Protein AF-A0A662M9H5-F1 (afdb_monomer)

Structure (mmCIF, N/CA/C/O backbone):
data_AF-A0A662M9H5-F1
#
_entry.id   AF-A0A662M9H5-F1
#
loop_
_atom_site.group_PDB
_atom_site.id
_atom_site.type_symbol
_atom_site.label_atom_id
_atom_site.label_alt_id
_atom_site.label_comp_id
_atom_site.label_asym_id
_atom_site.label_entity_id
_atom_site.label_seq_id
_atom_site.pdbx_PDB_ins_code
_atom_site.Cartn_x
_atom_site.Cartn_y
_atom_site.Cartn_z
_atom_site.occupancy
_atom_site.B_iso_or_equiv
_atom_site.auth_seq_id
_atom_site.auth_comp_id
_atom_site.auth_asym_id
_atom_site.auth_atom_id
_atom_site.pdbx_PDB_model_num
ATOM 1 N N . ALA A 1 1 ? -0.185 3.214 1.252 1.00 88.69 1 ALA A N 1
ATOM 2 C CA . ALA A 1 1 ? -0.942 2.460 0.224 1.00 88.69 1 ALA A CA 1
ATOM 3 C C . ALA A 1 1 ? -0.053 1.812 -0.846 1.00 88.69 1 ALA A C 1
ATOM 5 O O . ALA A 1 1 ? -0.067 0.594 -0.949 1.00 88.69 1 ALA A O 1
ATOM 6 N N . LYS A 1 2 ? 0.739 2.577 -1.619 1.00 91.50 2 LYS A N 1
ATOM 7 C CA . LYS A 1 2 ? 1.490 2.060 -2.788 1.00 91.50 2 LYS A CA 1
ATOM 8 C C . LYS A 1 2 ? 2.374 0.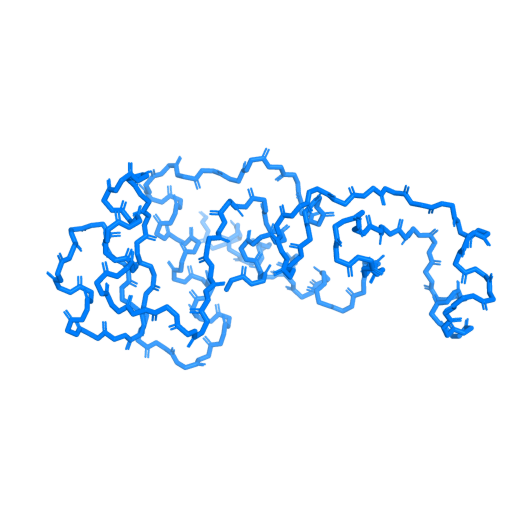839 -2.497 1.00 91.50 2 LYS A C 1
ATOM 10 O O . LYS A 1 2 ? 2.276 -0.153 -3.206 1.00 91.50 2 LYS A O 1
ATOM 15 N N . MET A 1 3 ? 3.177 0.889 -1.430 1.00 90.81 3 MET A N 1
ATOM 16 C CA . MET A 1 3 ? 4.063 -0.221 -1.045 1.00 90.81 3 MET A CA 1
ATOM 17 C C . MET A 1 3 ? 3.279 -1.485 -0.679 1.00 90.81 3 MET A C 1
ATOM 19 O O . MET A 1 3 ? 3.651 -2.565 -1.105 1.00 90.81 3 MET A O 1
ATOM 23 N N . LEU A 1 4 ? 2.157 -1.362 0.035 1.00 92.12 4 LEU A N 1
ATOM 24 C CA . LEU A 1 4 ? 1.312 -2.513 0.374 1.00 92.12 4 LEU A CA 1
ATOM 25 C C . LEU A 1 4 ? 0.696 -3.159 -0.875 1.00 92.12 4 LEU A C 1
ATOM 27 O O . LEU A 1 4 ? 0.704 -4.377 -0.994 1.00 92.12 4 LEU A O 1
ATOM 31 N N . ARG A 1 5 ? 0.245 -2.357 -1.848 1.00 92.81 5 ARG A N 1
ATOM 32 C CA . ARG A 1 5 ? -0.224 -2.888 -3.140 1.00 92.81 5 ARG A CA 1
ATOM 33 C C . ARG A 1 5 ? 0.902 -3.591 -3.893 1.00 92.81 5 ARG A C 1
ATOM 35 O O . ARG A 1 5 ? 0.720 -4.712 -4.349 1.00 92.81 5 ARG A O 1
ATOM 42 N N . MET A 1 6 ? 2.097 -2.994 -3.934 1.00 90.19 6 MET A N 1
ATOM 43 C CA . MET A 1 6 ? 3.282 -3.648 -4.507 1.00 90.19 6 MET A CA 1
ATOM 44 C C . MET A 1 6 ? 3.606 -4.977 -3.829 1.00 90.19 6 MET A C 1
ATOM 46 O O . MET A 1 6 ? 4.123 -5.858 -4.496 1.00 90.19 6 MET A O 1
ATOM 50 N N . LEU A 1 7 ? 3.326 -5.122 -2.534 1.00 89.75 7 LEU A N 1
ATOM 51 C CA . LEU A 1 7 ? 3.502 -6.374 -1.800 1.00 89.75 7 LEU A CA 1
ATOM 52 C C . LEU A 1 7 ? 2.384 -7.390 -2.053 1.00 89.75 7 LEU A C 1
ATOM 54 O O . LEU A 1 7 ? 2.494 -8.493 -1.548 1.00 89.75 7 LEU A O 1
ATOM 58 N N . GLY A 1 8 ? 1.332 -7.044 -2.798 1.00 89.25 8 GLY A N 1
ATOM 59 C CA . GLY A 1 8 ? 0.219 -7.947 -3.095 1.00 89.25 8 GLY A CA 1
ATOM 60 C C . GLY A 1 8 ? -0.971 -7.840 -2.142 1.00 89.25 8 GLY A C 1
ATOM 61 O O . GLY A 1 8 ? -1.844 -8.704 -2.166 1.00 89.25 8 GLY A O 1
ATOM 62 N N . TYR A 1 9 ? -1.041 -6.804 -1.298 1.00 91.62 9 TYR A N 1
ATOM 63 C CA . TYR A 1 9 ? -2.223 -6.552 -0.471 1.00 91.62 9 TYR A CA 1
ATOM 64 C C . TYR A 1 9 ? -3.294 -5.777 -1.243 1.00 91.62 9 TYR A C 1
ATOM 66 O O . TYR A 1 9 ? -3.003 -4.803 -1.947 1.00 91.62 9 TYR A O 1
ATOM 74 N N . VAL A 1 10 ? -4.558 -6.147 -1.034 1.00 91.56 10 VAL A N 1
ATOM 75 C CA . VAL A 1 10 ? -5.706 -5.357 -1.493 1.00 91.56 10 VAL A CA 1
ATOM 76 C C . VAL A 1 10 ? -5.859 -4.150 -0.576 1.00 91.56 10 VAL A C 1
ATOM 78 O O . VAL A 1 10 ? -6.139 -4.291 0.611 1.00 91.56 10 VAL A O 1
ATOM 81 N N . VAL A 1 11 ? -5.656 -2.949 -1.123 1.00 93.69 11 VAL A N 1
ATOM 82 C CA . VAL A 1 11 ? -5.674 -1.707 -0.338 1.00 93.69 11 VAL A CA 1
ATOM 83 C C . VAL A 1 11 ? -6.557 -0.663 -0.994 1.00 93.69 11 VAL A C 1
ATOM 85 O O . VAL A 1 11 ? -6.237 -0.149 -2.074 1.00 93.69 11 VAL A O 1
ATOM 88 N N . TYR A 1 12 ? -7.612 -0.281 -0.281 1.00 94.06 12 TYR A N 1
ATOM 89 C CA . TYR A 1 12 ? -8.358 0.938 -0.555 1.00 94.06 12 TYR A CA 1
ATOM 90 C C . TYR A 1 12 ? -7.616 2.145 0.025 1.00 94.06 12 TYR A C 1
ATOM 92 O O . TYR A 1 12 ? -7.106 2.103 1.142 1.00 94.06 12 TYR A O 1
ATOM 100 N N . TYR A 1 13 ? -7.509 3.205 -0.767 1.00 92.38 13 TYR A N 1
ATOM 101 C CA . TYR A 1 13 ? -6.970 4.485 -0.327 1.00 92.38 13 TYR A CA 1
ATOM 102 C C . TYR A 1 13 ? -7.557 5.572 -1.209 1.00 92.38 13 TYR A C 1
ATOM 104 O O . TYR A 1 13 ? -7.368 5.531 -2.426 1.00 92.38 13 TYR A O 1
ATOM 112 N N . ASP A 1 14 ? -8.193 6.541 -0.570 1.00 90.44 14 ASP A N 1
ATOM 113 C CA . ASP A 1 14 ? -8.634 7.781 -1.180 1.00 90.44 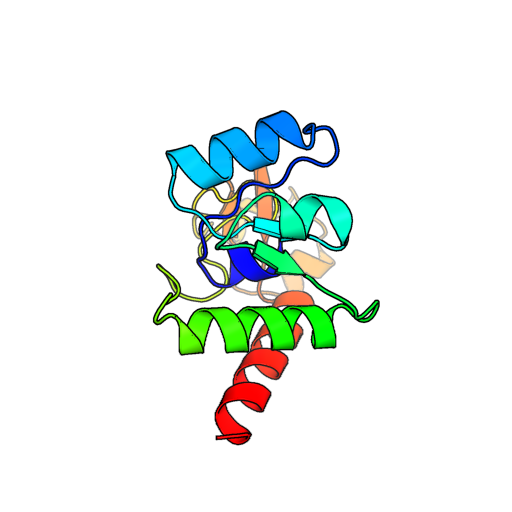14 ASP A CA 1
ATOM 114 C C . ASP A 1 14 ? -8.333 8.915 -0.196 1.00 90.44 14 ASP A C 1
ATOM 116 O O . ASP A 1 14 ? -8.713 8.854 0.972 1.00 90.44 14 ASP A O 1
ATOM 120 N N . SER A 1 15 ? -7.615 9.940 -0.657 1.00 88.88 15 SER A N 1
ATOM 121 C CA . SER A 1 15 ? -7.294 11.118 0.153 1.00 88.88 15 SER A CA 1
ATOM 122 C C . SER A 1 15 ? -8.503 12.025 0.400 1.00 88.88 15 SER A C 1
ATOM 124 O O . SER A 1 15 ? -8.385 12.982 1.157 1.00 88.88 15 SER A O 1
ATOM 126 N N . LYS A 1 16 ? -9.625 11.781 -0.287 1.00 93.25 16 LYS A N 1
ATOM 127 C CA . LYS A 1 16 ? -10.882 12.527 -0.165 1.00 93.25 16 LYS A CA 1
ATOM 128 C C . LYS A 1 16 ? -11.971 11.755 0.585 1.00 93.25 16 LYS A C 1
ATOM 130 O O . LYS A 1 16 ? -13.016 12.343 0.855 1.00 93.25 16 LYS A O 1
ATOM 135 N N . ALA A 1 17 ? -11.749 10.477 0.900 1.00 93.50 17 ALA A N 1
ATOM 136 C CA . ALA A 1 17 ? -12.712 9.685 1.655 1.00 93.50 17 ALA A CA 1
ATOM 137 C C . ALA A 1 17 ? -12.909 10.276 3.055 1.00 93.50 17 ALA A C 1
ATOM 139 O O . ALA A 1 17 ? -11.957 10.712 3.703 1.00 93.50 17 ALA A O 1
ATOM 140 N N . SER A 1 18 ? -14.156 10.273 3.519 1.00 95.81 18 SER A N 1
ATOM 141 C CA . SER A 1 18 ? -14.479 10.690 4.886 1.00 95.81 18 SER A CA 1
ATOM 142 C C . SER A 1 18 ? -14.177 9.580 5.895 1.00 95.81 18 SER A C 1
ATOM 144 O O . SER A 1 18 ? -14.233 8.395 5.563 1.00 95.81 18 SER A O 1
ATOM 146 N N . ASP A 1 19 ? -13.964 9.943 7.158 1.00 95.69 19 ASP A N 1
ATOM 147 C CA . ASP A 1 19 ? -13.809 8.985 8.262 1.00 95.69 19 ASP A CA 1
ATOM 148 C C . ASP A 1 19 ? -14.959 7.975 8.324 1.00 95.69 19 ASP A C 1
ATOM 150 O O . ASP A 1 19 ? -14.744 6.774 8.492 1.00 95.69 19 ASP A O 1
ATOM 154 N N . LYS A 1 20 ? -16.195 8.451 8.123 1.00 96.44 20 LYS A N 1
ATOM 155 C CA . LYS A 1 20 ? -17.390 7.603 8.089 1.00 96.44 20 LYS A CA 1
ATOM 156 C C . LYS A 1 20 ? -17.308 6.564 6.972 1.00 96.44 20 LYS A C 1
ATOM 158 O O . LYS A 1 20 ? -17.566 5.390 7.220 1.00 96.44 20 LYS A O 1
ATOM 163 N N . GLU A 1 21 ? -16.925 6.982 5.772 1.00 96.62 21 GLU A N 1
ATOM 164 C CA . GLU A 1 21 ? -16.775 6.091 4.620 1.00 96.62 21 GLU A CA 1
ATOM 165 C C . GLU A 1 21 ? -15.684 5.039 4.865 1.00 96.62 21 GLU A C 1
ATOM 167 O O . GLU A 1 21 ? -15.909 3.847 4.650 1.00 96.62 21 GLU A O 1
ATOM 172 N N . LEU A 1 22 ? -14.521 5.453 5.381 1.00 96.38 22 LEU A N 1
ATOM 173 C CA . LEU A 1 22 ? -13.430 4.536 5.714 1.00 96.38 22 LEU A CA 1
ATOM 174 C C . LEU A 1 22 ? -13.859 3.507 6.766 1.00 96.38 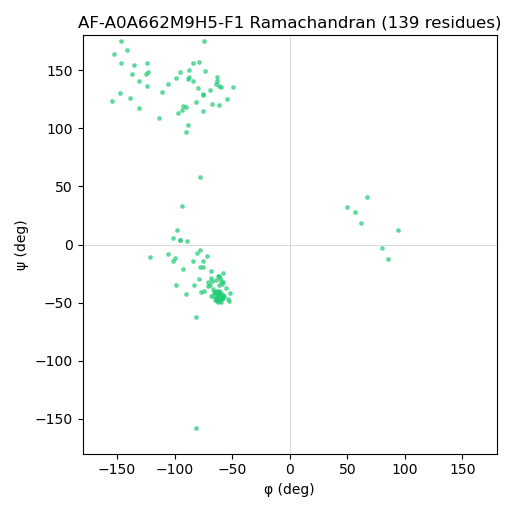22 LEU A C 1
ATOM 176 O O . LEU A 1 22 ? -13.538 2.324 6.631 1.00 96.38 22 LEU A O 1
ATOM 180 N N . LEU A 1 23 ? -14.621 3.921 7.782 1.00 96.81 23 LEU A N 1
ATOM 181 C CA . LEU A 1 23 ? -15.167 3.024 8.802 1.00 96.81 23 LEU A CA 1
ATOM 182 C C . LEU A 1 23 ? -16.197 2.049 8.224 1.00 96.81 23 LEU A C 1
ATOM 184 O O . LEU A 1 23 ? -16.155 0.860 8.542 1.00 96.81 23 LEU A O 1
ATOM 188 N N . GLU A 1 24 ? -17.113 2.526 7.380 1.00 96.88 24 GLU A N 1
ATOM 189 C CA . GLU A 1 24 ? -18.120 1.690 6.720 1.00 96.88 24 GLU A CA 1
ATOM 190 C C . GLU A 1 24 ? -17.466 0.629 5.832 1.00 96.88 24 GLU A C 1
ATOM 192 O O . GLU A 1 24 ? -17.798 -0.554 5.941 1.00 96.88 24 GLU A O 1
ATOM 197 N N . LEU A 1 25 ? -16.484 1.016 5.013 1.00 96.50 25 LEU A N 1
ATOM 198 C CA . LEU A 1 25 ? -15.720 0.089 4.177 1.00 96.50 25 LEU A CA 1
ATOM 199 C C . LEU A 1 25 ? -14.929 -0.914 5.025 1.00 96.50 25 LEU A C 1
ATOM 201 O O . LEU A 1 25 ? -14.977 -2.115 4.750 1.00 96.50 25 LEU A O 1
ATOM 205 N N . SER A 1 26 ? -14.251 -0.449 6.078 1.00 96.56 26 SER A N 1
ATOM 206 C CA . SER A 1 26 ? -13.462 -1.317 6.964 1.00 96.56 26 SER A CA 1
ATOM 207 C C . SER A 1 26 ? -14.340 -2.377 7.628 1.00 96.56 26 SER A C 1
ATOM 209 O O . SER A 1 26 ? -14.020 -3.563 7.584 1.00 96.56 26 SER A O 1
ATOM 211 N N . LYS A 1 27 ? -15.509 -1.980 8.144 1.00 96.62 27 LYS A N 1
ATOM 212 C CA . LYS A 1 27 ? -16.489 -2.901 8.738 1.00 96.62 27 LYS A CA 1
ATOM 213 C C . LYS A 1 27 ? -17.066 -3.865 7.703 1.00 96.62 27 LYS A C 1
ATOM 215 O O . LYS A 1 27 ? -17.084 -5.070 7.946 1.00 96.62 27 LYS A O 1
ATOM 220 N N . LYS A 1 28 ? -17.491 -3.354 6.541 1.00 97.12 28 LYS A N 1
ATOM 221 C CA . LYS A 1 28 ? -18.095 -4.148 5.458 1.00 97.12 28 LYS A CA 1
ATOM 222 C C . LYS A 1 28 ? -17.165 -5.258 4.975 1.00 97.12 28 LYS A C 1
ATOM 224 O O . LYS A 1 28 ? -17.605 -6.392 4.816 1.00 97.12 28 LYS A O 1
ATOM 229 N N . TYR A 1 29 ? -15.893 -4.939 4.754 1.00 95.12 29 TYR A N 1
ATOM 230 C CA . TYR A 1 29 ? -14.910 -5.889 4.229 1.00 95.12 29 TYR A CA 1
ATOM 231 C C . TYR A 1 29 ? -14.084 -6.580 5.317 1.00 95.12 29 TYR A C 1
ATOM 233 O O . TYR A 1 29 ? -13.182 -7.348 4.993 1.00 95.12 29 TYR A O 1
ATOM 241 N N . LYS A 1 30 ? -14.377 -6.321 6.601 1.00 94.31 30 LYS A N 1
ATOM 242 C CA . LYS A 1 30 ? -13.569 -6.772 7.748 1.00 94.31 30 LYS A CA 1
ATOM 243 C C . LYS A 1 30 ? -12.076 -6.437 7.577 1.00 94.31 30 LYS A C 1
ATOM 245 O O . LYS A 1 30 ? -11.219 -7.205 8.016 1.00 94.31 30 LYS A O 1
ATOM 250 N N . ALA A 1 31 ? -11.788 -5.321 6.907 1.00 95.00 31 ALA A N 1
ATOM 251 C CA . ALA A 1 31 ? -10.448 -4.887 6.534 1.00 95.00 31 ALA A CA 1
ATOM 252 C C . ALA A 1 31 ? -9.777 -4.138 7.688 1.00 95.00 31 ALA A C 1
ATOM 254 O O . ALA A 1 31 ? -10.461 -3.562 8.522 1.00 95.00 31 ALA A O 1
ATOM 255 N N . ILE A 1 32 ? -8.446 -4.107 7.720 1.00 96.25 32 ILE A N 1
ATOM 256 C CA . ILE A 1 32 ? -7.704 -3.319 8.712 1.00 96.25 32 ILE A CA 1
ATOM 257 C C . ILE A 1 32 ? -7.757 -1.840 8.338 1.00 96.25 32 ILE A C 1
ATOM 259 O O . ILE A 1 32 ? -7.402 -1.467 7.216 1.00 96.25 32 ILE A O 1
ATOM 263 N N . LEU A 1 33 ? -8.126 -0.994 9.300 1.00 96.81 33 LEU A N 1
ATOM 264 C CA . LEU A 1 33 ? -8.079 0.456 9.139 1.00 96.81 33 LEU A CA 1
ATOM 265 C C . LEU A 1 33 ? -6.701 0.978 9.548 1.00 96.81 33 LEU A C 1
ATOM 267 O O . LEU A 1 33 ? -6.395 1.100 10.729 1.00 96.81 33 LEU A O 1
ATOM 271 N N . ILE A 1 34 ? -5.856 1.300 8.574 1.00 95.94 34 ILE A N 1
ATOM 272 C CA . ILE A 1 34 ? -4.543 1.901 8.835 1.00 95.94 34 ILE A CA 1
ATOM 273 C C . ILE A 1 34 ? -4.687 3.420 8.787 1.00 95.94 34 ILE A C 1
ATOM 275 O O . ILE A 1 34 ? -5.040 3.971 7.745 1.00 95.94 34 ILE A O 1
ATOM 279 N N . THR A 1 35 ? -4.383 4.107 9.886 1.00 94.56 35 THR A N 1
ATOM 280 C CA . THR A 1 35 ? -4.522 5.567 9.966 1.00 94.56 35 THR A CA 1
ATOM 281 C C . THR A 1 35 ? -3.450 6.207 10.848 1.00 94.56 35 THR A C 1
ATOM 283 O O . THR A 1 35 ? -2.875 5.565 11.722 1.00 94.56 35 THR A O 1
ATOM 286 N N . ARG A 1 36 ? -3.174 7.492 10.610 1.00 92.81 36 ARG A N 1
ATOM 287 C CA . ARG A 1 36 ? -2.388 8.363 11.507 1.00 92.81 36 ARG A CA 1
ATOM 288 C C . ARG A 1 36 ? -3.278 9.288 12.340 1.00 92.81 36 ARG A C 1
ATOM 290 O O . ARG A 1 36 ? -2.771 10.169 13.021 1.00 92.81 36 ARG A O 1
ATOM 297 N N . ASP A 1 37 ? -4.590 9.122 12.253 1.00 94.12 37 ASP A N 1
ATOM 298 C CA . ASP A 1 37 ? -5.542 9.816 13.105 1.00 94.12 37 ASP A CA 1
ATOM 299 C C . ASP A 1 37 ? -5.859 8.928 14.313 1.00 94.12 37 ASP A C 1
ATOM 301 O O . ASP A 1 37 ? -6.385 7.817 14.176 1.00 94.12 37 ASP A O 1
ATOM 305 N N . LEU A 1 38 ? -5.485 9.409 15.498 1.00 94.44 38 LEU A N 1
ATOM 306 C CA . LEU A 1 38 ? -5.681 8.685 16.746 1.00 94.44 38 LEU A CA 1
ATOM 307 C C . LEU A 1 38 ? -7.167 8.526 17.083 1.00 94.44 38 LEU A C 1
ATOM 309 O O . LEU A 1 38 ? -7.562 7.448 17.525 1.00 94.44 38 LEU A O 1
ATOM 313 N N . GLU A 1 39 ? -7.989 9.553 16.873 1.00 96.00 39 GLU A N 1
ATOM 314 C CA . GLU A 1 39 ? -9.414 9.485 17.198 1.00 96.00 39 GLU A CA 1
ATOM 315 C C . GLU A 1 39 ? -10.130 8.518 16.261 1.00 96.00 39 GLU A C 1
ATOM 317 O O . GLU A 1 39 ? -10.841 7.634 16.736 1.00 96.00 39 GLU A O 1
ATOM 322 N N . LEU A 1 40 ? -9.839 8.572 14.958 1.00 95.12 40 LEU A N 1
ATOM 323 C CA . LEU A 1 40 ? -10.389 7.620 13.993 1.00 95.12 40 LEU A CA 1
ATOM 324 C C . LEU A 1 40 ? -10.014 6.171 14.334 1.00 95.12 40 LEU A C 1
ATOM 326 O O . LEU A 1 40 ? -10.860 5.279 14.270 1.00 95.12 40 LEU A O 1
ATOM 330 N N . SER A 1 41 ? -8.761 5.923 14.735 1.00 95.81 41 SER A N 1
ATOM 331 C CA . SER A 1 41 ? -8.305 4.568 15.083 1.00 95.81 41 SER A CA 1
ATOM 332 C C . SER A 1 41 ? -9.058 3.948 16.266 1.00 95.81 41 SER A C 1
ATOM 334 O O . SER A 1 41 ? -9.192 2.730 16.335 1.00 95.81 41 SER A O 1
ATOM 336 N N . LYS A 1 42 ? -9.595 4.765 17.180 1.00 96.00 42 LYS A N 1
ATOM 337 C CA . LYS A 1 42 ? -10.379 4.281 18.327 1.00 96.00 42 LYS A CA 1
ATOM 338 C C . LYS A 1 42 ? -11.787 3.836 17.928 1.00 96.00 42 LYS A C 1
ATOM 340 O O . LYS A 1 42 ? -12.426 3.100 18.674 1.00 96.00 42 LYS A 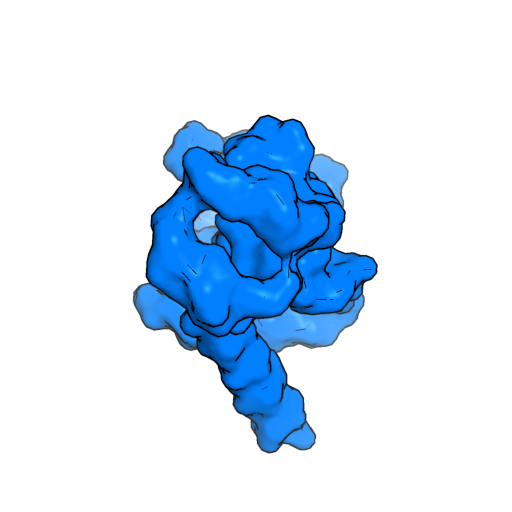O 1
ATOM 345 N N . LEU A 1 43 ? -12.282 4.270 16.766 1.00 96.19 43 LEU A N 1
ATOM 346 C CA . LEU A 1 43 ? -13.655 4.010 16.317 1.00 96.19 43 LEU A CA 1
ATOM 347 C C . LEU A 1 43 ? -13.850 2.614 15.705 1.00 96.19 43 LEU A C 1
ATOM 349 O O . LEU A 1 43 ? -14.984 2.230 15.392 1.00 96.19 43 LEU A O 1
ATOM 353 N N . TYR A 1 44 ? -12.771 1.852 15.512 1.00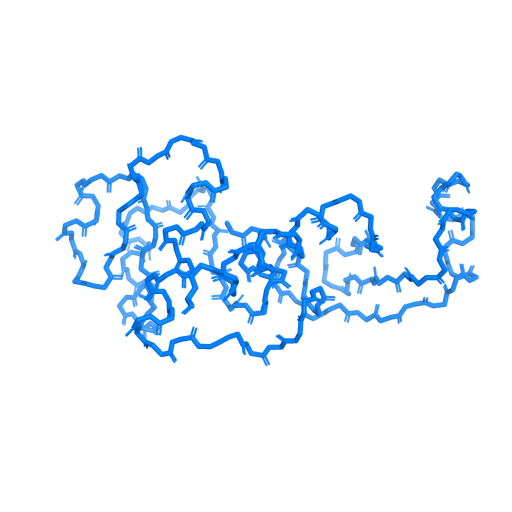 96.44 44 TYR A N 1
ATOM 354 C CA . TYR A 1 44 ? -12.837 0.510 14.949 1.00 96.44 44 TYR A CA 1
ATOM 355 C C . TYR A 1 44 ? -11.762 -0.418 15.521 1.00 96.44 44 TYR A C 1
ATOM 357 O O . TYR A 1 44 ? -10.583 -0.086 15.532 1.00 96.44 44 TYR A O 1
ATOM 365 N N . GLU A 1 45 ? -12.172 -1.609 15.961 1.00 94.06 45 GLU A N 1
ATOM 366 C CA . GLU A 1 45 ? -11.322 -2.552 16.704 1.00 94.06 45 GLU A CA 1
ATOM 367 C C . GLU A 1 45 ? -10.126 -3.088 15.898 1.00 94.06 45 GLU A C 1
ATOM 369 O O . GLU A 1 45 ? -9.070 -3.347 16.466 1.00 94.06 45 GLU A O 1
ATOM 374 N N . LYS A 1 46 ? -10.259 -3.215 14.569 1.00 94.75 46 LYS A N 1
ATOM 375 C CA . LYS A 1 46 ? -9.179 -3.678 13.678 1.00 94.75 46 LYS A CA 1
ATOM 376 C C . LYS A 1 46 ? -8.376 -2.516 13.098 1.00 94.75 46 LYS A C 1
ATOM 378 O O . LYS A 1 46 ? -7.958 -2.562 11.940 1.00 94.75 46 LYS A O 1
ATOM 383 N N . SER A 1 47 ? -8.221 -1.441 13.861 1.00 96.12 47 SER A N 1
ATOM 384 C CA . SER A 1 47 ? -7.425 -0.296 13.431 1.00 96.12 47 SER A CA 1
ATOM 385 C C . SER A 1 47 ? -5.963 -0.457 13.820 1.00 96.12 47 SER A C 1
ATOM 387 O O . SER A 1 47 ? -5.638 -0.905 14.916 1.00 96.12 47 SER A O 1
ATOM 389 N N . LEU A 1 48 ? -5.078 -0.011 12.935 1.00 96.25 48 LEU A N 1
ATOM 390 C CA . LEU A 1 48 ? -3.659 0.157 13.199 1.00 96.25 48 LEU A CA 1
ATOM 391 C C . LEU A 1 48 ? -3.317 1.648 13.145 1.00 96.25 48 LEU A C 1
ATOM 393 O O . LEU A 1 48 ? -3.293 2.258 12.071 1.00 96.25 48 LEU A O 1
ATOM 397 N N . TYR A 1 49 ? -3.037 2.222 14.313 1.00 96.00 49 TYR A N 1
ATOM 398 C CA . TYR A 1 49 ? -2.566 3.597 14.433 1.00 96.00 49 TYR A CA 1
ATOM 399 C C . TYR A 1 49 ? -1.060 3.683 14.160 1.00 96.00 49 TYR A C 1
ATOM 401 O O . TYR A 1 49 ? -0.255 3.043 14.839 1.00 96.00 49 TYR A O 1
ATOM 409 N N . LEU A 1 50 ? -0.671 4.499 13.183 1.00 94.44 50 LEU A N 1
ATOM 410 C CA . LEU A 1 50 ? 0.723 4.751 12.830 1.00 94.44 50 LEU A CA 1
ATOM 411 C C . LEU A 1 50 ? 1.215 6.039 13.498 1.00 94.44 50 LEU A C 1
ATOM 413 O O . LEU A 1 50 ? 0.772 7.131 13.148 1.00 94.44 50 LEU A O 1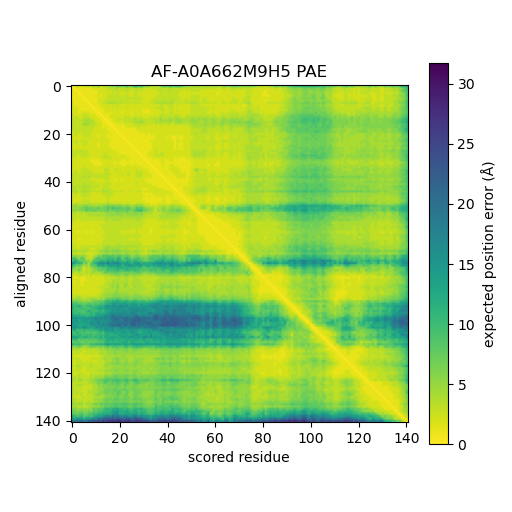
ATOM 417 N N . LYS A 1 51 ? 2.154 5.905 14.440 1.00 89.88 51 LYS A N 1
ATOM 418 C CA . LYS A 1 51 ? 2.755 7.035 15.173 1.00 89.88 51 LYS A CA 1
ATOM 419 C C . LYS A 1 51 ? 3.904 7.700 14.416 1.00 89.88 51 LYS A C 1
ATOM 421 O O . LYS A 1 51 ? 4.101 8.904 14.534 1.00 89.88 51 LYS A O 1
ATOM 426 N N . ASP A 1 52 ? 4.676 6.916 13.670 1.00 87.19 52 ASP A N 1
ATOM 427 C CA . ASP A 1 52 ? 5.890 7.395 13.015 1.00 87.19 52 ASP A CA 1
ATOM 428 C C . ASP A 1 52 ? 5.595 8.282 11.805 1.00 87.19 52 ASP A C 1
ATOM 430 O O . ASP A 1 52 ? 4.617 8.082 11.084 1.00 87.19 52 ASP A O 1
ATOM 434 N N . HIS A 1 53 ? 6.488 9.233 11.528 1.00 85.44 53 HIS A N 1
ATOM 435 C CA . HIS A 1 53 ? 6.477 10.019 10.288 1.00 85.44 53 HIS A CA 1
ATOM 436 C C . HIS A 1 53 ? 7.355 9.406 9.190 1.00 85.44 53 HIS A C 1
ATOM 438 O O . HIS A 1 53 ? 7.140 9.697 8.012 1.00 85.44 53 HIS A O 1
ATOM 444 N N . ASP A 1 54 ? 8.314 8.552 9.560 1.00 89.50 54 ASP A N 1
ATOM 445 C CA . ASP A 1 54 ? 9.171 7.856 8.606 1.00 89.50 54 ASP A CA 1
ATOM 446 C C . ASP A 1 54 ? 8.414 6.717 7.911 1.00 89.50 54 ASP A C 1
ATOM 448 O O . ASP A 1 54 ? 7.804 5.857 8.546 1.00 89.50 54 ASP A O 1
ATOM 452 N N . ILE A 1 55 ? 8.474 6.698 6.580 1.00 86.19 55 ILE A N 1
ATOM 453 C CA . ILE A 1 55 ? 7.727 5.738 5.763 1.00 86.19 55 ILE A CA 1
ATOM 454 C C . ILE A 1 55 ? 8.228 4.299 5.938 1.00 86.19 55 ILE A C 1
ATOM 456 O O . ILE A 1 55 ? 7.432 3.364 5.841 1.00 86.19 55 ILE A O 1
ATOM 460 N N . ASN A 1 56 ? 9.524 4.100 6.205 1.00 84.31 56 ASN A N 1
ATOM 461 C CA . ASN A 1 56 ? 10.076 2.761 6.400 1.00 84.31 56 ASN A CA 1
ATOM 462 C C . ASN A 1 56 ? 9.673 2.208 7.769 1.00 84.31 56 ASN A C 1
ATOM 464 O O . ASN A 1 56 ? 9.288 1.045 7.850 1.00 84.31 56 ASN A O 1
ATOM 468 N N . ALA A 1 57 ? 9.684 3.042 8.811 1.00 87.19 57 ALA A N 1
ATOM 469 C CA . ALA A 1 57 ? 9.182 2.701 10.140 1.00 87.19 57 ALA A CA 1
ATOM 470 C C . ALA A 1 57 ? 7.672 2.402 10.127 1.00 87.19 57 ALA A C 1
ATOM 472 O O . ALA A 1 57 ? 7.227 1.408 10.707 1.00 87.19 57 ALA A O 1
ATOM 473 N N . GLN A 1 58 ? 6.884 3.199 9.395 1.00 91.31 58 GLN A N 1
ATOM 474 C CA . GLN A 1 58 ? 5.463 2.917 9.175 1.00 91.31 58 GLN A CA 1
ATOM 475 C C . GLN A 1 58 ? 5.262 1.569 8.483 1.00 91.31 58 GLN A C 1
ATOM 477 O O . GLN A 1 58 ? 4.461 0.759 8.943 1.00 91.31 58 GLN A O 1
ATOM 482 N N . LEU A 1 59 ? 5.983 1.309 7.386 1.00 89.19 59 LEU A N 1
ATOM 483 C CA . LEU A 1 59 ? 5.859 0.043 6.670 1.00 89.19 59 LEU A CA 1
ATOM 484 C C . LEU A 1 59 ? 6.260 -1.144 7.554 1.00 89.19 59 LEU A C 1
ATOM 486 O O . LEU A 1 59 ? 5.570 -2.156 7.537 1.00 89.19 59 LEU A O 1
ATOM 490 N N . ASP A 1 60 ? 7.329 -1.021 8.338 1.00 87.56 60 ASP A N 1
ATOM 491 C CA . ASP A 1 60 ? 7.755 -2.050 9.290 1.00 87.56 60 ASP A CA 1
ATOM 492 C C . ASP A 1 60 ? 6.690 -2.356 10.340 1.00 87.56 60 ASP A C 1
ATOM 494 O O . ASP A 1 60 ? 6.353 -3.521 10.551 1.00 87.56 60 ASP A O 1
ATOM 498 N N . THR A 1 61 ?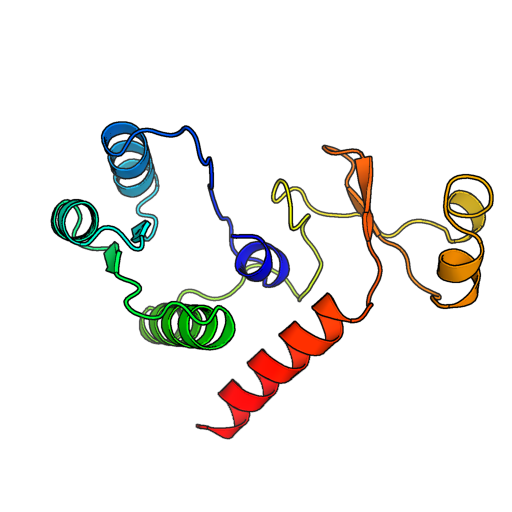 6.082 -1.319 10.912 1.00 92.00 61 THR A N 1
ATOM 499 C CA . THR A 1 61 ? 4.964 -1.464 11.850 1.00 92.00 61 THR A CA 1
ATOM 500 C C . THR A 1 61 ? 3.782 -2.187 11.203 1.00 92.00 61 THR A C 1
ATOM 502 O O . THR A 1 61 ? 3.248 -3.135 11.778 1.00 92.00 61 THR A O 1
ATOM 505 N N . VAL A 1 62 ? 3.399 -1.794 9.981 1.00 93.25 62 VAL A N 1
ATOM 506 C CA . VAL A 1 62 ? 2.301 -2.444 9.249 1.00 93.25 62 VAL A CA 1
ATOM 507 C C . VAL A 1 62 ? 2.621 -3.906 8.951 1.00 93.25 62 VAL A C 1
ATOM 509 O O . VAL A 1 62 ? 1.777 -4.765 9.171 1.00 93.25 62 VAL A O 1
ATOM 512 N N . LEU A 1 63 ? 3.821 -4.218 8.461 1.00 89.69 63 LEU A N 1
ATOM 513 C CA . LEU A 1 63 ? 4.168 -5.587 8.078 1.00 89.69 63 LEU A CA 1
ATOM 514 C C . LEU A 1 63 ? 4.295 -6.524 9.278 1.00 89.69 63 LEU A C 1
ATOM 516 O O . LEU A 1 63 ? 3.889 -7.679 9.167 1.00 89.69 63 LEU A O 1
ATOM 520 N N . ARG A 1 64 ? 4.786 -6.038 10.425 1.00 88.62 64 ARG A N 1
ATOM 521 C CA . ARG A 1 64 ? 4.755 -6.804 11.679 1.00 88.62 64 ARG A CA 1
ATOM 522 C C . ARG A 1 64 ? 3.324 -7.102 12.110 1.00 88.62 64 ARG A C 1
ATOM 524 O O . ARG A 1 64 ? 2.996 -8.266 12.306 1.00 88.62 64 ARG A O 1
ATOM 531 N N . TYR A 1 65 ? 2.461 -6.086 12.127 1.00 92.12 65 TYR A N 1
ATOM 532 C CA . TYR A 1 65 ? 1.050 -6.258 12.473 1.00 92.12 65 TYR A CA 1
ATOM 533 C C . TYR A 1 65 ? 0.337 -7.255 11.546 1.00 92.12 65 TYR A C 1
ATOM 535 O O . TYR A 1 65 ? -0.376 -8.140 12.012 1.00 92.12 65 TYR A O 1
ATOM 543 N N . LEU A 1 66 ? 0.550 -7.155 10.228 1.00 91.06 66 LEU A N 1
ATOM 544 C CA . LEU A 1 66 ? -0.041 -8.085 9.259 1.00 91.06 66 LEU A CA 1
ATOM 545 C C . LEU A 1 66 ? 0.463 -9.519 9.463 1.00 91.06 66 LEU A C 1
ATOM 547 O O . LEU A 1 66 ? -0.341 -10.446 9.425 1.00 91.06 66 LEU A O 1
ATOM 551 N N . LYS A 1 67 ? 1.761 -9.705 9.741 1.00 86.75 67 LYS A N 1
ATOM 552 C CA . LYS A 1 67 ? 2.350 -11.019 10.046 1.00 86.75 67 LYS A CA 1
ATOM 553 C C . LYS A 1 67 ? 1.755 -11.629 11.320 1.00 86.75 67 LYS A C 1
ATOM 555 O O . LYS A 1 67 ? 1.392 -12.798 11.303 1.00 86.75 67 LYS A O 1
ATOM 560 N N . GLU A 1 68 ? 1.643 -10.853 12.398 1.00 90.25 68 GLU A N 1
ATOM 561 C CA . GLU A 1 68 ? 1.070 -11.289 13.685 1.00 90.25 68 GLU A CA 1
ATOM 562 C C . GLU A 1 68 ? -0.405 -11.699 13.571 1.00 90.25 68 GLU A C 1
ATOM 564 O O . GLU A 1 68 ? -0.868 -12.544 14.328 1.00 90.25 68 GLU A O 1
ATOM 569 N N . ASN A 1 69 ? -1.127 -11.128 12.603 1.00 88.94 69 ASN A N 1
ATOM 570 C CA . ASN A 1 69 ? -2.527 -11.445 12.317 1.00 88.94 69 ASN A CA 1
ATOM 571 C C . ASN A 1 69 ? -2.698 -12.446 11.157 1.00 88.94 69 ASN A C 1
ATOM 573 O O . ASN A 1 69 ? -3.804 -12.589 10.642 1.00 88.94 69 ASN A O 1
ATOM 577 N N . GLU A 1 70 ? -1.618 -13.104 10.717 1.00 88.44 70 GLU A N 1
ATOM 578 C CA . GLU A 1 70 ? -1.614 -14.100 9.630 1.00 88.44 70 GLU A CA 1
ATOM 579 C C . GLU A 1 70 ? -2.166 -13.581 8.286 1.00 88.44 70 GLU A C 1
ATOM 581 O O . GLU A 1 70 ? -2.664 -14.334 7.447 1.00 88.44 70 GLU A O 1
ATOM 586 N N . ILE A 1 71 ? -2.052 -12.274 8.039 1.00 86.88 71 ILE A N 1
ATOM 587 C CA . ILE A 1 71 ? -2.492 -11.644 6.793 1.00 86.88 71 ILE A CA 1
ATOM 588 C C . ILE A 1 71 ? -1.328 -11.657 5.817 1.00 86.88 71 ILE A C 1
ATOM 590 O O . ILE A 1 71 ? -0.441 -10.802 5.842 1.00 86.88 71 ILE A O 1
ATOM 594 N N . LEU A 1 72 ? -1.341 -12.667 4.956 1.00 81.62 72 LEU A N 1
ATOM 595 C CA . LEU A 1 72 ? -0.309 -12.891 3.958 1.00 81.62 72 LEU A CA 1
ATOM 596 C C . LEU A 1 72 ? -0.610 -12.130 2.657 1.00 81.62 72 LEU A C 1
ATOM 598 O O . LEU A 1 72 ? -1.775 -11.905 2.316 1.00 81.62 72 LEU A O 1
ATOM 602 N N . PRO A 1 73 ? 0.431 -11.726 1.912 1.00 78.06 73 PRO A N 1
ATOM 603 C CA . PRO A 1 73 ? 0.248 -11.131 0.596 1.00 78.06 73 PRO A CA 1
ATOM 604 C C . PRO A 1 73 ? -0.394 -12.131 -0.373 1.00 78.06 73 PRO A C 1
ATOM 606 O O . PRO A 1 73 ? -0.089 -13.322 -0.333 1.00 78.06 73 PRO A O 1
ATOM 609 N N . MET A 1 74 ? -1.255 -11.647 -1.273 1.00 67.38 74 MET A N 1
ATOM 610 C CA . MET A 1 74 ? -1.943 -12.518 -2.236 1.00 67.38 74 MET A CA 1
ATOM 611 C C . MET A 1 74 ? -1.059 -12.938 -3.419 1.00 67.38 74 MET A C 1
ATOM 613 O O . MET A 1 74 ? -1.390 -13.887 -4.123 1.00 67.38 74 MET A O 1
ATOM 617 N N . THR A 1 75 ? 0.025 -12.204 -3.676 1.00 73.50 75 THR A N 1
ATOM 618 C CA . THR A 1 75 ? 0.854 -12.311 -4.886 1.00 73.50 75 THR A CA 1
ATOM 619 C C . THR A 1 75 ? 2.325 -12.036 -4.573 1.00 73.50 75 THR A C 1
ATOM 621 O O . THR A 1 75 ? 2.660 -11.626 -3.458 1.00 73.50 75 THR A O 1
ATOM 624 N N . GLN A 1 76 ? 3.224 -12.196 -5.554 1.00 77.00 76 GLN A N 1
ATOM 625 C CA . GLN A 1 76 ? 4.600 -11.719 -5.400 1.00 77.00 76 GLN A CA 1
ATOM 626 C C . GLN A 1 76 ? 4.687 -10.189 -5.530 1.00 77.00 76 GLN A C 1
ATOM 628 O O . GLN A 1 76 ? 3.711 -9.479 -5.803 1.00 77.00 76 GLN A O 1
ATOM 633 N N . ILE A 1 77 ? 5.894 -9.671 -5.298 1.00 82.81 77 ILE A N 1
ATOM 634 C CA . ILE A 1 77 ? 6.171 -8.238 -5.322 1.00 82.81 77 ILE A CA 1
ATOM 635 C C . ILE A 1 77 ? 6.065 -7.717 -6.755 1.00 82.81 77 ILE A C 1
ATOM 637 O O . ILE A 1 77 ? 6.714 -8.246 -7.654 1.00 82.81 77 ILE A O 1
ATOM 641 N N . LEU A 1 78 ? 5.357 -6.598 -6.917 1.00 81.62 78 LEU A N 1
ATOM 642 C CA . LEU A 1 78 ? 5.152 -5.899 -8.188 1.00 81.62 78 LEU A CA 1
ATOM 643 C C . LEU A 1 78 ? 4.308 -6.705 -9.193 1.00 81.62 78 LEU A C 1
ATOM 645 O O . LEU A 1 78 ? 4.583 -6.683 -10.382 1.00 81.62 78 LEU A O 1
ATOM 649 N N . GLU A 1 79 ? 3.255 -7.373 -8.722 1.00 85.94 79 GLU A N 1
ATOM 650 C CA . GLU A 1 79 ? 2.220 -7.974 -9.587 1.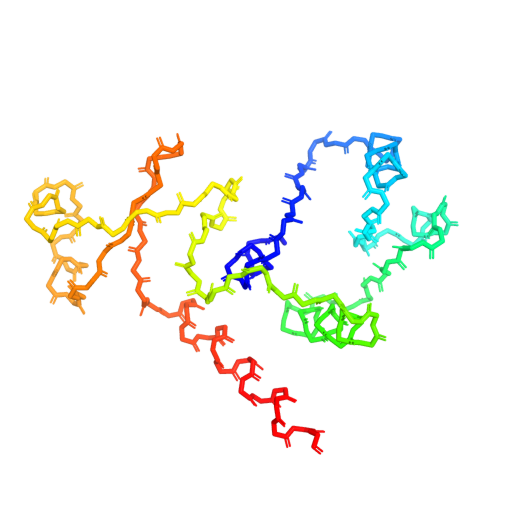00 85.94 79 GLU A CA 1
ATOM 651 C C . GLU A 1 79 ? 0.947 -7.115 -9.692 1.00 85.94 79 GLU A C 1
ATOM 653 O O . GLU A 1 79 ? 0.109 -7.326 -10.568 1.00 85.94 79 GLU A O 1
ATOM 658 N N . THR A 1 80 ? 0.804 -6.093 -8.843 1.00 90.94 80 THR A N 1
ATOM 659 C CA . THR A 1 80 ? -0.316 -5.146 -8.908 1.00 90.94 80 THR A CA 1
ATOM 660 C C . THR A 1 80 ? 0.158 -3.707 -9.038 1.00 90.94 80 THR A C 1
ATOM 662 O O . THR A 1 80 ? 1.270 -3.329 -8.660 1.00 90.94 80 THR A O 1
ATOM 665 N N . CYS A 1 81 ? -0.721 -2.879 -9.591 1.00 91.75 81 CYS A N 1
ATOM 666 C CA . CYS A 1 81 ? -0.477 -1.473 -9.812 1.00 91.75 81 CYS A CA 1
ATOM 667 C C . CYS A 1 81 ? -0.388 -0.746 -8.459 1.00 91.75 81 CYS A C 1
ATOM 669 O O . CYS A 1 81 ? -1.381 -0.698 -7.727 1.00 91.75 81 CYS A O 1
ATOM 671 N N . PRO A 1 82 ? 0.736 -0.083 -8.130 1.00 91.56 82 PRO A N 1
ATOM 672 C CA . PRO A 1 82 ? 0.867 0.673 -6.883 1.00 91.56 82 PRO A CA 1
ATOM 673 C C . PRO A 1 82 ? -0.192 1.780 -6.736 1.00 91.56 82 PRO A C 1
ATOM 675 O O . PRO A 1 82 ? -0.529 2.197 -5.627 1.00 91.56 82 PRO A O 1
ATOM 678 N N . GLU A 1 83 ? -0.730 2.265 -7.855 1.00 92.38 83 GLU A N 1
ATOM 679 C CA . GLU A 1 83 ? -1.621 3.425 -7.909 1.00 92.38 83 GLU A CA 1
ATOM 680 C C . GLU A 1 83 ? -3.095 3.048 -7.765 1.00 92.38 83 GLU A C 1
ATOM 682 O O . GLU A 1 83 ? -3.802 3.697 -6.999 1.00 92.38 83 GLU A O 1
ATOM 687 N N . CYS A 1 84 ? -3.549 1.982 -8.431 1.00 91.62 84 CYS A N 1
ATOM 688 C CA . CYS A 1 84 ? -4.959 1.568 -8.412 1.00 91.62 84 CYS A CA 1
ATOM 689 C C . CYS A 1 84 ? -5.208 0.140 -7.900 1.00 91.62 84 CYS A C 1
ATOM 691 O O . CYS A 1 84 ? -6.351 -0.210 -7.644 1.00 91.62 84 CYS A O 1
ATOM 693 N N . GLY A 1 85 ? -4.172 -0.684 -7.725 1.00 90.62 85 GLY A N 1
ATOM 694 C CA . GLY A 1 85 ? -4.295 -2.070 -7.259 1.00 90.62 85 GLY A CA 1
ATOM 695 C C . GLY A 1 85 ? -4.696 -3.088 -8.332 1.00 90.62 85 GLY A C 1
ATOM 696 O O . GLY A 1 85 ? -4.723 -4.277 -8.040 1.00 90.62 85 GLY A O 1
ATOM 697 N N . THR A 1 86 ? -4.971 -2.669 -9.574 1.00 92.56 86 THR A N 1
ATOM 698 C CA . THR A 1 86 ? -5.228 -3.599 -10.690 1.00 92.56 86 THR A CA 1
ATOM 699 C C . THR A 1 86 ? -3.980 -4.437 -10.995 1.00 92.56 86 THR A C 1
ATOM 701 O O . THR A 1 86 ? -2.892 -3.851 -11.026 1.00 92.56 86 THR A O 1
ATOM 704 N N . PRO A 1 87 ? -4.101 -5.752 -11.266 1.00 91.56 87 PRO A N 1
ATOM 705 C CA . PRO A 1 87 ? -2.988 -6.565 -11.750 1.00 91.56 87 PRO A CA 1
ATOM 706 C C . PRO A 1 87 ? -2.279 -5.906 -12.936 1.00 91.56 87 PRO A C 1
ATOM 708 O O . PRO A 1 87 ? -2.930 -5.351 -13.828 1.00 91.56 87 PRO A O 1
ATOM 711 N N . ILE A 1 88 ? -0.949 -5.913 -12.916 1.00 92.25 88 ILE A N 1
ATOM 712 C CA . ILE A 1 88 ? -0.145 -5.420 -14.037 1.00 92.25 88 ILE A CA 1
ATOM 713 C C . ILE A 1 88 ? 0.239 -6.585 -14.936 1.00 92.25 88 ILE A C 1
ATOM 715 O O . ILE A 1 88 ? 0.408 -7.710 -14.478 1.00 92.25 88 ILE A O 1
ATOM 719 N N . LEU A 1 89 ? 0.362 -6.298 -16.223 1.00 90.12 89 LEU A N 1
ATOM 720 C CA . LEU A 1 89 ? 0.721 -7.274 -17.239 1.00 90.12 89 LEU A CA 1
ATOM 721 C C . LEU A 1 89 ? 2.158 -7.020 -17.663 1.00 90.12 89 LEU A C 1
ATOM 723 O O . LEU A 1 89 ? 2.540 -5.863 -17.834 1.00 90.12 89 LEU A O 1
ATOM 727 N N . GLU A 1 90 ? 2.944 -8.074 -17.834 1.00 88.88 90 GLU A N 1
ATOM 728 C CA . GLU A 1 90 ? 4.226 -7.947 -18.523 1.00 88.88 90 GLU A CA 1
ATOM 729 C C . GLU A 1 90 ? 3.971 -7.468 -19.956 1.00 88.88 90 GLU A C 1
ATOM 731 O O . GLU A 1 90 ? 3.010 -7.895 -20.601 1.00 88.88 90 GLU A O 1
ATOM 736 N N . CYS A 1 91 ? 4.776 -6.519 -20.425 1.00 83.56 91 CYS A N 1
ATOM 737 C CA . CYS A 1 91 ? 4.657 -5.991 -21.775 1.00 83.56 91 CYS A CA 1
ATOM 738 C C . CYS A 1 91 ? 5.974 -6.104 -22.531 1.00 83.56 91 CYS A C 1
ATOM 740 O O . CYS A 1 91 ? 7.059 -5.959 -21.961 1.00 83.56 91 CYS A O 1
ATOM 742 N N . ASP A 1 92 ? 5.853 -6.330 -23.839 1.00 78.62 92 ASP A N 1
ATOM 743 C CA . ASP A 1 92 ? 7.003 -6.421 -24.722 1.00 78.62 92 ASP A CA 1
ATOM 744 C C . ASP A 1 92 ? 7.801 -5.125 -24.696 1.00 78.62 92 ASP A C 1
ATOM 746 O O . ASP A 1 92 ? 7.265 -4.018 -24.807 1.00 78.62 92 ASP A O 1
ATOM 750 N N . ARG A 1 93 ? 9.121 -5.272 -24.611 1.00 74.88 93 ARG A N 1
ATOM 751 C CA . ARG A 1 93 ? 10.049 -4.144 -24.624 1.00 74.88 93 ARG A CA 1
ATOM 752 C C . ARG A 1 93 ? 9.856 -3.272 -25.868 1.00 74.88 93 ARG A C 1
ATOM 754 O O . ARG A 1 93 ? 9.874 -2.050 -25.755 1.00 74.88 93 ARG A O 1
ATOM 761 N N . GLU A 1 94 ? 9.564 -3.872 -27.021 1.00 75.44 94 GLU A N 1
ATOM 762 C CA . GLU A 1 94 ? 9.277 -3.140 -28.263 1.00 75.44 94 GLU A CA 1
ATOM 763 C C . GLU A 1 94 ? 8.050 -2.216 -28.151 1.00 75.44 94 GLU A C 1
ATOM 765 O O . GLU A 1 94 ? 8.044 -1.153 -28.762 1.00 75.44 94 GLU A O 1
ATOM 770 N N . TYR A 1 95 ? 7.055 -2.531 -27.309 1.00 70.31 95 TYR A N 1
ATOM 771 C CA . TYR A 1 95 ? 5.908 -1.643 -27.056 1.00 70.31 95 TYR A CA 1
ATOM 772 C C . TYR A 1 95 ? 6.311 -0.365 -26.294 1.00 70.31 95 TYR A C 1
ATOM 774 O O . TYR A 1 95 ? 5.693 0.695 -26.431 1.00 70.31 95 TYR A O 1
ATOM 782 N N . VAL A 1 96 ? 7.367 -0.453 -25.481 1.00 72.88 96 VAL A N 1
ATOM 783 C CA . VAL A 1 96 ? 7.909 0.668 -24.699 1.00 72.88 96 VAL A CA 1
ATOM 784 C C . VAL A 1 96 ? 8.761 1.594 -25.571 1.00 72.88 96 VAL A C 1
ATOM 786 O O . VAL A 1 96 ? 8.821 2.803 -25.322 1.00 72.88 96 VAL A O 1
ATOM 789 N N . LYS A 1 97 ? 9.388 1.046 -26.617 1.00 69.31 97 LYS A N 1
ATOM 790 C CA . LYS A 1 97 ? 10.222 1.777 -27.574 1.00 69.31 97 LYS A CA 1
ATOM 791 C C . LYS A 1 97 ? 9.386 2.839 -28.300 1.00 69.31 97 LYS A C 1
ATOM 793 O O . LYS A 1 97 ? 8.384 2.532 -28.933 1.00 69.31 97 LYS A O 1
ATOM 798 N N . GLY A 1 98 ? 9.773 4.109 -28.178 1.00 67.31 98 GLY A N 1
ATOM 799 C CA . GLY A 1 98 ? 9.082 5.240 -28.818 1.00 67.31 98 GLY A CA 1
ATOM 800 C C . GLY A 1 98 ? 7.892 5.832 -28.046 1.00 67.31 98 GLY A C 1
ATOM 801 O O . GLY A 1 98 ? 7.476 6.940 -28.368 1.00 67.31 98 GLY A O 1
ATOM 802 N N . ASN A 1 99 ? 7.385 5.166 -27.001 1.00 66.12 99 ASN A N 1
ATOM 803 C CA . ASN A 1 99 ? 6.307 5.692 -26.144 1.00 66.12 99 ASN A CA 1
ATOM 804 C C . ASN A 1 99 ? 6.810 6.263 -24.802 1.00 66.12 99 ASN A C 1
ATOM 806 O O . ASN A 1 99 ? 6.066 6.953 -24.104 1.00 66.12 99 ASN A O 1
ATOM 810 N N . TYR A 1 100 ? 8.059 5.972 -24.421 1.00 68.31 100 TYR A N 1
ATOM 811 C CA . TYR A 1 100 ? 8.639 6.328 -23.122 1.00 68.31 100 TYR A CA 1
ATOM 812 C C . TYR A 1 100 ? 10.104 6.768 -23.245 1.00 68.31 100 TYR A C 1
ATOM 814 O O . TYR A 1 100 ? 10.739 6.582 -24.281 1.00 68.31 100 TYR A O 1
ATOM 822 N N . TYR A 1 101 ? 10.648 7.352 -22.171 1.00 68.25 101 TYR A N 1
ATOM 823 C CA . TYR A 1 101 ? 12.018 7.869 -22.127 1.00 68.25 101 TYR A CA 1
ATOM 824 C C . TYR A 1 101 ? 13.061 6.812 -22.528 1.00 68.25 101 TYR A C 1
ATOM 826 O O . TYR A 1 101 ? 13.167 5.755 -21.901 1.00 68.25 101 TYR A O 1
ATOM 834 N N . GLU A 1 102 ? 13.892 7.144 -23.516 1.00 69.88 102 GLU A N 1
ATOM 835 C CA . GLU A 1 102 ? 14.910 6.257 -24.095 1.00 69.88 102 GLU A CA 1
ATOM 836 C C . GLU A 1 102 ? 15.932 5.756 -23.060 1.00 69.88 102 GLU A C 1
ATOM 838 O O . GLU A 1 102 ? 16.323 4.591 -23.064 1.00 69.88 102 GLU A O 1
ATOM 843 N N . SER A 1 103 ? 16.267 6.587 -22.070 1.00 71.12 103 SER A N 1
ATOM 844 C CA . SER A 1 103 ? 17.125 6.201 -20.943 1.00 71.12 103 SER A CA 1
ATOM 845 C C . SER A 1 103 ? 16.539 5.069 -20.091 1.00 71.12 103 SER A C 1
ATOM 847 O O . SER A 1 103 ? 17.277 4.217 -19.599 1.00 71.12 103 SER A O 1
ATOM 849 N N . THR A 1 104 ? 15.213 5.028 -19.931 1.00 71.12 104 THR A N 1
ATOM 850 C CA . THR A 1 104 ? 14.527 3.964 -19.183 1.00 71.12 104 THR A CA 1
ATOM 851 C C . THR A 1 104 ? 14.449 2.696 -20.022 1.00 71.12 104 THR A C 1
ATOM 853 O O . THR A 1 104 ? 14.712 1.612 -19.507 1.00 71.12 104 THR A O 1
ATOM 856 N N . TYR A 1 105 ? 14.164 2.839 -21.319 1.00 71.56 105 TYR A N 1
ATOM 857 C CA . TYR A 1 105 ? 14.186 1.729 -22.265 1.00 71.56 105 TYR A CA 1
ATOM 858 C C . TYR A 1 105 ? 15.550 1.034 -22.290 1.00 71.56 105 TYR A C 1
ATOM 860 O O . TYR A 1 105 ? 15.596 -0.187 -22.259 1.00 71.56 105 TYR A O 1
ATOM 868 N N . CYS A 1 106 ? 16.661 1.776 -22.303 1.00 71.56 106 CYS A N 1
ATOM 869 C CA . CYS A 1 106 ? 18.005 1.193 -22.322 1.00 71.56 106 CYS A CA 1
ATOM 870 C C . CYS A 1 106 ? 18.398 0.526 -20.992 1.00 71.56 106 CYS A C 1
ATOM 872 O O . CYS A 1 106 ? 19.117 -0.469 -21.002 1.00 71.56 106 CYS A O 1
ATOM 874 N N . ALA A 1 107 ? 17.922 1.045 -19.856 1.00 77.19 107 ALA A N 1
ATOM 875 C CA . ALA A 1 107 ? 18.374 0.632 -18.525 1.00 77.19 107 ALA A CA 1
ATOM 876 C C . ALA A 1 107 ? 17.682 -0.620 -17.948 1.00 77.19 107 ALA A C 1
ATOM 878 O O . ALA A 1 107 ? 18.165 -1.162 -16.952 1.00 77.19 107 ALA A O 1
ATOM 879 N N . TYR A 1 108 ? 16.556 -1.066 -18.515 1.00 80.75 108 TYR A N 1
ATOM 880 C CA . TYR A 1 108 ? 15.751 -2.157 -17.955 1.00 80.75 108 TYR A CA 1
ATOM 881 C C . TYR A 1 108 ? 15.272 -3.135 -19.032 1.00 80.75 108 TYR A C 1
ATOM 883 O O . TYR A 1 108 ? 15.007 -2.746 -20.166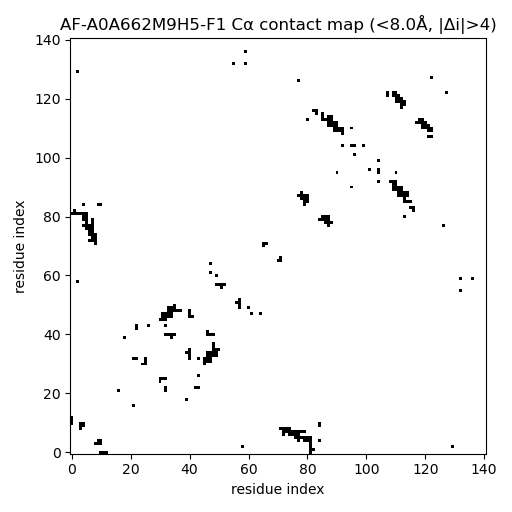 1.00 80.75 108 TYR A O 1
ATOM 891 N N . GLU A 1 109 ? 15.169 -4.414 -18.663 1.00 77.94 109 GLU A N 1
ATOM 892 C CA . GLU A 1 109 ? 14.806 -5.502 -19.584 1.00 77.94 109 GLU A CA 1
ATOM 893 C C . GLU A 1 109 ? 13.333 -5.903 -19.504 1.00 77.94 109 GLU A C 1
ATOM 895 O O . GLU A 1 109 ? 12.740 -6.216 -20.532 1.00 77.94 109 GLU A O 1
ATOM 900 N N . SER A 1 110 ? 12.738 -5.841 -18.310 1.00 84.50 110 SER A N 1
ATOM 901 C CA . SER A 1 110 ? 11.336 -6.202 -18.079 1.00 84.50 110 SER A CA 1
ATOM 902 C C . SER A 1 110 ? 10.501 -4.976 -17.744 1.00 84.50 110 SER A C 1
ATOM 904 O O . SER A 1 110 ? 10.839 -4.202 -16.835 1.00 84.50 110 SER A O 1
ATOM 906 N N . PHE A 1 111 ? 9.372 -4.857 -18.433 1.00 88.44 111 PHE A N 1
ATOM 907 C CA . PHE A 1 111 ? 8.401 -3.795 -18.243 1.00 88.44 111 PHE A CA 1
ATOM 908 C C . PHE A 1 111 ? 7.032 -4.377 -17.929 1.00 88.44 111 PHE A C 1
ATOM 910 O O . PHE A 1 111 ? 6.669 -5.459 -18.383 1.00 88.44 111 PHE A O 1
ATOM 917 N N . TYR A 1 112 ? 6.272 -3.636 -17.134 1.00 89.94 112 TYR A N 1
ATOM 918 C CA . TYR A 1 112 ? 4.933 -4.017 -16.729 1.00 89.94 112 TYR A CA 1
ATOM 919 C C . TYR A 1 112 ? 3.984 -2.855 -16.951 1.00 89.94 112 TYR A C 1
ATOM 921 O O . TYR A 1 112 ? 4.311 -1.706 -16.660 1.00 89.94 112 TYR A O 1
ATOM 929 N N . TYR A 1 113 ? 2.783 -3.143 -17.417 1.00 91.12 113 TYR A N 1
ATOM 930 C CA . TYR A 1 113 ? 1.788 -2.152 -17.769 1.00 91.12 113 TYR A CA 1
ATOM 931 C C . TYR A 1 113 ? 0.485 -2.390 -17.010 1.00 91.12 113 TYR A C 1
ATOM 933 O O . TYR A 1 113 ? -0.005 -3.513 -16.902 1.00 91.12 113 TYR A O 1
ATOM 941 N N . CYS A 1 114 ? -0.105 -1.314 -16.489 1.00 92.88 114 CYS A N 1
ATOM 942 C CA . CYS A 1 114 ? -1.427 -1.377 -15.883 1.00 92.88 114 CYS A CA 1
ATOM 943 C C . CYS A 1 114 ? -2.522 -1.109 -16.930 1.00 92.88 114 CYS A C 1
ATOM 945 O O . CYS A 1 114 ? -2.617 0.020 -17.426 1.00 92.88 114 CYS A O 1
ATOM 947 N N . PRO A 1 115 ? -3.427 -2.070 -17.203 1.00 92.06 115 PRO A N 1
ATOM 948 C CA . PRO A 1 115 ? -4.499 -1.881 -18.178 1.00 92.06 115 PRO A CA 1
ATOM 949 C C . PRO A 1 115 ? -5.552 -0.859 -17.729 1.00 92.06 115 PRO A C 1
ATOM 951 O O . PRO A 1 115 ? -6.211 -0.272 -18.585 1.00 92.06 115 PRO A O 1
ATOM 954 N N . SER A 1 116 ? -5.686 -0.617 -16.421 1.00 94.31 116 SER A N 1
ATOM 955 C CA . SER A 1 116 ? -6.651 0.331 -15.850 1.00 94.31 116 SER A CA 1
ATOM 956 C C . SER A 1 116 ? -6.142 1.775 -15.921 1.00 94.31 116 SER A C 1
ATOM 958 O O . SER A 1 116 ? -6.704 2.599 -16.637 1.00 94.31 116 SER A O 1
ATOM 960 N N . CYS A 1 117 ? -5.024 2.082 -15.251 1.00 92.81 117 CYS A N 1
ATOM 961 C CA . CYS A 1 117 ? -4.513 3.456 -15.166 1.00 92.81 117 CYS A CA 1
ATOM 962 C C . CYS A 1 117 ? -3.439 3.810 -16.208 1.00 92.81 117 CYS A C 1
ATOM 964 O O . CYS A 1 117 ? -2.864 4.894 -16.132 1.00 92.81 117 CYS A O 1
ATOM 966 N N . LYS A 1 118 ? -3.123 2.897 -17.139 1.00 89.56 118 LYS A N 1
ATOM 967 C CA . LYS A 1 118 ? -2.217 3.114 -18.285 1.00 89.56 118 LYS A CA 1
ATOM 968 C C . LYS A 1 118 ? -0.765 3.463 -17.917 1.00 89.56 118 LYS A C 1
ATOM 970 O O . LYS A 1 118 ? -0.019 3.989 -18.738 1.00 89.56 118 LYS A O 1
ATOM 975 N N . LYS A 1 119 ? -0.352 3.169 -16.680 1.00 89.75 119 LYS A N 1
ATOM 976 C CA . LYS A 1 119 ? 1.010 3.422 -16.186 1.00 89.75 119 LYS A CA 1
ATOM 977 C C . LYS A 1 119 ? 1.940 2.253 -16.501 1.00 89.75 119 LYS A C 1
ATOM 979 O O . LYS A 1 119 ? 1.524 1.097 -16.419 1.00 89.75 119 LYS A O 1
ATOM 984 N N . LEU A 1 120 ? 3.191 2.588 -16.810 1.00 88.56 120 LEU A N 1
ATOM 985 C CA . LEU A 1 120 ? 4.293 1.654 -17.020 1.00 88.56 120 LEU A CA 1
ATOM 986 C C . LEU A 1 120 ? 5.154 1.553 -15.753 1.00 88.56 120 LEU A C 1
ATOM 988 O O . LEU A 1 120 ? 5.382 2.552 -15.068 1.00 88.56 120 LEU A O 1
ATOM 992 N N . TYR A 1 121 ? 5.648 0.356 -15.467 1.00 88.75 121 TYR A N 1
ATOM 993 C CA . TYR A 1 121 ? 6.466 0.013 -14.313 1.00 88.75 121 TYR A CA 1
ATOM 994 C C . TYR A 1 121 ? 7.653 -0.852 -14.735 1.00 88.75 121 TYR A C 1
ATOM 996 O O . TYR A 1 121 ? 7.605 -1.567 -15.730 1.00 88.75 121 TYR A O 1
ATOM 1004 N N . TRP A 1 122 ? 8.719 -0.805 -13.944 1.00 88.88 122 TRP A N 1
ATOM 1005 C CA . TRP A 1 122 ? 9.918 -1.628 -14.090 1.00 88.88 122 TRP A CA 1
ATOM 1006 C C . TRP A 1 122 ? 10.565 -1.804 -12.711 1.00 88.88 122 TRP A C 1
ATOM 1008 O O . TRP A 1 122 ? 10.268 -1.067 -11.763 1.00 88.88 122 TRP A O 1
ATOM 1018 N N . LYS A 1 123 ? 11.474 -2.773 -12.572 1.00 87.94 123 LYS A N 1
ATOM 1019 C CA . LYS A 1 123 ? 12.145 -3.114 -11.300 1.00 87.94 123 LYS A CA 1
ATOM 1020 C C . LYS A 1 123 ? 13.280 -2.132 -10.948 1.00 87.94 123 LYS A C 1
ATOM 1022 O O . LYS A 1 123 ? 14.440 -2.508 -10.784 1.00 87.94 123 LYS A O 1
ATOM 1027 N N . GLY A 1 124 ? 12.936 -0.850 -10.839 1.00 85.50 124 GLY A N 1
ATOM 1028 C CA . GLY A 1 124 ? 13.846 0.246 -10.499 1.00 85.50 124 GLY A CA 1
ATOM 1029 C C . GLY A 1 124 ? 14.115 0.404 -8.996 1.00 85.50 124 GLY A C 1
ATOM 1030 O O . GLY A 1 124 ? 13.936 -0.517 -8.197 1.00 85.50 124 GLY A O 1
ATOM 1031 N N . TYR A 1 125 ? 14.534 1.608 -8.594 1.00 84.06 125 TYR A N 1
ATOM 1032 C CA . TYR A 1 125 ? 14.908 1.928 -7.209 1.00 84.06 125 TYR A CA 1
ATOM 1033 C C . TYR A 1 125 ? 13.825 1.577 -6.178 1.00 84.06 125 TYR A C 1
ATOM 1035 O O . TYR A 1 125 ? 14.128 0.932 -5.179 1.00 84.06 125 TYR A O 1
ATOM 1043 N N . GLN A 1 126 ? 12.563 1.948 -6.424 1.00 81.50 126 GLN A N 1
ATOM 1044 C CA . GLN A 1 126 ? 11.464 1.707 -5.477 1.00 81.50 126 GLN A CA 1
ATOM 1045 C C . GLN A 1 126 ? 11.248 0.211 -5.205 1.00 81.50 126 GLN A C 1
ATOM 1047 O O . GLN A 1 126 ? 11.066 -0.188 -4.058 1.00 81.50 126 GLN A O 1
ATOM 1052 N N . TYR A 1 127 ? 11.343 -0.625 -6.242 1.00 86.50 127 TYR A N 1
ATOM 1053 C CA . TYR A 1 127 ? 11.285 -2.081 -6.110 1.00 86.50 127 TYR A CA 1
ATOM 1054 C C . TYR A 1 127 ? 12.466 -2.621 -5.291 1.00 86.50 127 TYR A C 1
ATOM 1056 O O . TYR A 1 127 ? 12.273 -3.394 -4.354 1.00 86.50 127 TYR A O 1
ATOM 1064 N N . LYS A 1 128 ? 13.693 -2.169 -5.593 1.00 86.38 128 LYS A N 1
ATOM 1065 C CA . LYS A 1 128 ? 14.908 -2.574 -4.863 1.00 86.38 128 LYS A CA 1
ATOM 1066 C C . LYS A 1 128 ? 14.874 -2.144 -3.391 1.00 86.38 128 LYS A C 1
ATOM 1068 O O . LYS A 1 128 ? 15.271 -2.915 -2.521 1.00 86.38 128 LYS A O 1
ATOM 1073 N N . SER A 1 129 ? 14.382 -0.939 -3.113 1.00 83.19 129 SER A N 1
ATOM 1074 C CA . SER A 1 129 ? 14.198 -0.411 -1.759 1.00 83.19 129 SER A CA 1
ATOM 1075 C C . SER A 1 129 ? 13.193 -1.255 -0.973 1.00 83.19 129 SER A C 1
ATOM 1077 O O . SER A 1 129 ? 13.526 -1.727 0.111 1.00 83.19 129 SER A O 1
ATOM 1079 N N . LEU A 1 130 ? 12.027 -1.552 -1.559 1.00 83.81 130 LEU A N 1
ATOM 1080 C CA . LEU A 1 130 ? 11.021 -2.416 -0.941 1.00 83.81 130 LEU A CA 1
ATOM 1081 C C . LEU A 1 130 ? 11.568 -3.825 -0.660 1.00 83.81 130 LEU A C 1
ATOM 1083 O O . LEU A 1 130 ? 11.398 -4.340 0.442 1.00 83.81 130 LEU A O 1
ATOM 1087 N N . LEU A 1 131 ? 12.290 -4.423 -1.614 1.00 84.75 131 LEU A N 1
ATOM 1088 C CA . LEU A 1 131 ? 12.958 -5.713 -1.418 1.00 84.75 131 LEU A CA 1
ATOM 1089 C C . LEU A 1 131 ? 13.948 -5.694 -0.252 1.00 84.75 131 LEU A C 1
ATOM 1091 O O . LEU A 1 131 ? 13.976 -6.637 0.537 1.00 84.75 131 LEU A O 1
ATOM 1095 N N . LYS A 1 132 ? 14.762 -4.638 -0.139 1.00 83.88 132 LYS A N 1
ATOM 1096 C CA . LYS A 1 132 ? 15.710 -4.480 0.970 1.00 83.88 132 LYS A CA 1
ATOM 1097 C C . LYS A 1 132 ? 14.974 -4.408 2.307 1.00 83.88 132 LYS A C 1
ATOM 1099 O O . LYS A 1 132 ? 15.358 -5.100 3.242 1.00 83.88 132 LYS A O 1
ATOM 1104 N N . THR A 1 133 ? 13.891 -3.637 2.374 1.00 79.69 133 THR A N 1
ATOM 1105 C CA . THR A 1 133 ? 13.054 -3.524 3.573 1.00 79.69 133 THR A CA 1
ATOM 1106 C C . THR A 1 133 ? 12.491 -4.882 4.002 1.00 79.69 133 THR A C 1
ATOM 1108 O O . THR A 1 133 ? 12.627 -5.251 5.164 1.00 79.69 133 THR A O 1
ATOM 1111 N N . ILE A 1 134 ? 11.958 -5.681 3.069 1.00 79.38 134 ILE A N 1
ATOM 1112 C CA . ILE A 1 134 ? 11.448 -7.032 3.369 1.00 79.38 134 ILE A CA 1
ATOM 1113 C C . ILE A 1 134 ? 12.566 -7.979 3.823 1.00 79.38 134 ILE A C 1
ATOM 1115 O O . ILE A 1 134 ? 12.365 -8.762 4.749 1.00 79.38 134 ILE A O 1
ATOM 1119 N N . ARG A 1 135 ? 13.741 -7.942 3.177 1.00 81.38 135 ARG A N 1
ATOM 1120 C CA . ARG A 1 135 ? 14.888 -8.784 3.566 1.00 81.38 135 ARG A CA 1
ATOM 1121 C C . ARG A 1 135 ? 15.327 -8.491 4.996 1.00 81.38 135 ARG A C 1
ATOM 1123 O O . ARG A 1 135 ? 15.398 -9.414 5.797 1.00 81.38 135 ARG A O 1
ATOM 1130 N N . ASN A 1 136 ? 15.486 -7.214 5.334 1.00 76.56 136 ASN A N 1
ATOM 1131 C CA . ASN A 1 136 ? 15.858 -6.793 6.683 1.00 76.56 136 ASN A CA 1
ATOM 1132 C C . ASN A 1 136 ? 14.841 -7.251 7.745 1.00 76.56 136 ASN A C 1
ATOM 1134 O O . ASN A 1 136 ? 15.218 -7.509 8.881 1.00 76.56 136 ASN A O 1
ATOM 1138 N N . MET A 1 137 ? 13.553 -7.358 7.401 1.00 68.31 137 MET A N 1
ATOM 1139 C CA . MET A 1 137 ? 12.537 -7.891 8.318 1.00 68.31 137 MET A CA 1
ATOM 1140 C C . MET A 1 137 ? 12.671 -9.397 8.536 1.00 68.31 137 MET A C 1
ATOM 1142 O O . MET A 1 137 ? 12.417 -9.872 9.640 1.00 68.31 137 MET A O 1
ATOM 1146 N N . LYS A 1 138 ? 13.059 -10.155 7.503 1.00 66.19 138 LYS A N 1
ATOM 1147 C CA . LYS A 1 138 ? 13.293 -11.600 7.627 1.00 66.19 138 LYS A CA 1
ATOM 1148 C C . LYS A 1 138 ? 14.496 -11.904 8.519 1.00 66.19 138 LYS A C 1
ATOM 1150 O O . LYS A 1 138 ? 14.407 -12.832 9.301 1.00 66.19 138 LYS A O 1
ATOM 1155 N N . GLU A 1 139 ? 15.555 -11.100 8.433 1.00 62.16 139 GLU A N 1
ATOM 1156 C CA . GLU A 1 139 ? 16.802 -11.266 9.204 1.00 62.16 139 GLU A CA 1
ATOM 1157 C C . GLU A 1 139 ? 16.692 -10.856 10.684 1.00 62.16 139 GLU A C 1
ATOM 1159 O O . GLU A 1 139 ? 17.573 -11.165 11.477 1.00 62.16 139 GLU A O 1
ATOM 1164 N N . ARG A 1 140 ? 15.630 -10.136 11.065 1.00 56.81 140 ARG A N 1
ATOM 1165 C CA . ARG A 1 140 ? 15.352 -9.728 12.456 1.00 56.81 140 ARG A CA 1
ATOM 1166 C C . ARG A 1 140 ? 14.518 -10.750 13.242 1.00 56.81 140 ARG A C 1
ATOM 1168 O O . ARG A 1 140 ? 14.144 -10.458 14.375 1.00 56.81 140 ARG A O 1
ATOM 1175 N N . ASN A 1 141 ? 14.190 -11.890 12.633 1.00 42.28 141 ASN A N 1
ATOM 1176 C CA . ASN A 1 141 ? 13.598 -13.060 13.294 1.00 42.28 141 ASN A CA 1
ATOM 1177 C C . ASN A 1 141 ? 14.633 -14.183 13.344 1.00 42.28 141 ASN A C 1
ATOM 1179 O O . ASN A 1 141 ? 14.473 -15.053 14.221 1.00 42.28 141 ASN A O 1
#

Sequence (141 aa):
AKMLRMLGYVVYYDSKASDKELLELSKKYKAILITRDLELSKLYEKSLYLKDHDINAQLDTVLRYLKENEILPMTQILETCPECGTPILECDREYVKGNYYESTYCAYESFYYCPSCKKLYWKGYQYKSLLKTIRNMKERN

Secondary structure (DSSP, 8-state):
-HHHHHTT------TT--HHHHHHHHHHHT--EEES-HHHHHT-TTEEE---SSHHHHHHHHHHHHHHTT---SS-TTSB-TTT-PBPEEE-HHHHTTTS-HHHHHH-S-EEE-TTT--EEES-HHHHHHHHHHHHHHHT-

pLDDT: mean 86.73, std 9.65, range [42.28, 97.12]

Mean predicted aligned error: 5.7 Å

Radius of gyration: 17.05 Å; Cα contacts (8 Å, |Δi|>4): 166; chains: 1; bounding box: 36×27×47 Å

Solvent-accessible surface area (backbone atoms only — not comparable to full-atom values): 8432 Å² total; per-residue (Å²): 106,41,68,50,14,21,43,26,41,92,68,91,82,63,98,79,64,48,72,68,55,53,50,52,51,24,63,74,68,71,42,72,42,76,37,73,44,69,71,65,32,72,76,41,92,58,37,45,68,48,85,62,88,49,67,67,60,40,49,51,55,51,52,51,52,31,55,77,68,71,55,72,56,79,48,60,76,68,44,24,26,49,87,79,52,49,63,41,41,81,46,62,60,72,72,46,60,89,77,52,64,64,71,58,60,73,74,51,84,63,38,30,34,22,84,84,82,71,47,78,47,59,85,45,69,71,51,53,51,51,51,50,55,54,50,58,57,62,74,75,109

Foldseek 3Di:
DLLCLLAQDDDDDDPPDDLVRLVVVCVVVVHEAEDCDPVSQVVDPRYDHDVDPDPLSSVLSVVVVCVVVVNHHPDHGRQAGSVNSAGKAKDQLVVCPPVDDPVVSVPFDIKIAHPPPGDIDGCDDVVVVSVVSVVVSVVVD

Nearest PDB structures (foldseek):
  1v8o-assembly1_C  TM=7.582E-01  e=7.328E-01  Pyrobaculum aerophilum
  8kda-assembly1_B  TM=5.496E-01  e=1.781E+00  Hydrogenobacter thermophilus TK-6